Protein AF-A0A931HJB1-F1 (afdb_monomer)

Sequence (154 aa):
MESLAAPINGVAAKLAKLDAVIESREAAPLRKIEKLEKARDQRIQKIRDEFAAKIEAVKAEAEAAGARMTPEEQAQESALLRDYALAIVEFSNSASAAELAPLLGVSTREAKKIIEQAKSDLEASGSGAGTPPSAPSPAPTVPADDRQPVTVAS

pLDDT: mean 83.49, std 19.19, range [36.72, 98.31]

Structure (mmCIF, N/CA/C/O backbone):
data_AF-A0A931HJB1-F1
#
_entry.id   AF-A0A931HJB1-F1
#
loop_
_atom_site.group_PDB
_atom_site.id
_atom_site.type_symbol
_atom_site.label_atom_id
_atom_site.label_alt_id
_atom_site.label_comp_id
_atom_site.label_asym_id
_atom_site.label_entity_id
_atom_site.label_seq_id
_atom_site.pdbx_PDB_ins_code
_atom_site.Cartn_x
_atom_site.Cartn_y
_atom_site.Cartn_z
_atom_site.occupancy
_atom_site.B_iso_or_equiv
_atom_site.auth_seq_id
_atom_site.auth_comp_id
_atom_site.auth_asym_id
_atom_site.auth_atom_id
_atom_site.pdbx_PDB_model_num
ATOM 1 N N . MET A 1 1 ? 45.407 15.381 -65.686 1.00 61.25 1 MET A N 1
ATOM 2 C CA . MET A 1 1 ? 44.994 15.736 -64.309 1.00 61.25 1 MET A CA 1
ATOM 3 C C . MET A 1 1 ? 44.080 14.665 -63.709 1.00 61.25 1 MET A C 1
ATOM 5 O O . MET A 1 1 ? 44.432 14.136 -62.667 1.00 61.25 1 MET A O 1
ATOM 9 N N . GLU A 1 2 ? 42.987 14.259 -64.370 1.00 68.31 2 GLU A N 1
ATOM 10 C CA . GLU A 1 2 ? 42.053 13.233 -63.842 1.00 68.31 2 GLU A CA 1
ATOM 11 C C . GLU A 1 2 ? 42.693 11.864 -63.553 1.00 68.31 2 GLU A C 1
ATOM 13 O O . GLU A 1 2 ? 42.457 11.287 -62.494 1.00 68.31 2 GLU A O 1
ATOM 18 N N . SER A 1 3 ? 43.579 11.375 -64.430 1.00 71.50 3 SER A N 1
ATOM 19 C CA . SER A 1 3 ? 44.292 10.100 -64.220 1.00 71.50 3 SER A CA 1
ATOM 20 C C . SER A 1 3 ? 45.190 10.090 -62.975 1.00 71.50 3 SER A C 1
ATOM 22 O O . SER A 1 3 ? 45.445 9.018 -62.433 1.00 71.50 3 SER A O 1
ATOM 24 N N . LEU A 1 4 ? 45.675 11.253 -62.527 1.00 83.25 4 LEU A N 1
ATOM 25 C CA . LEU A 1 4 ? 46.519 11.367 -61.331 1.00 83.25 4 LEU A CA 1
ATOM 26 C C . LEU A 1 4 ? 45.679 11.484 -60.048 1.00 83.25 4 LEU A C 1
ATOM 28 O O . LEU A 1 4 ? 46.136 11.086 -58.982 1.00 83.25 4 LEU A O 1
ATOM 32 N N . ALA A 1 5 ? 44.445 11.989 -60.146 1.00 86.06 5 ALA A N 1
ATOM 33 C CA . ALA A 1 5 ? 43.538 12.168 -59.011 1.00 86.06 5 ALA A CA 1
ATOM 34 C C . ALA A 1 5 ? 42.693 10.919 -58.694 1.00 86.06 5 ALA A C 1
ATOM 36 O O . ALA A 1 5 ? 42.251 10.746 -57.558 1.00 86.06 5 ALA A O 1
ATOM 37 N N . ALA A 1 6 ? 42.477 10.026 -59.667 1.00 90.50 6 ALA A N 1
ATOM 38 C CA . ALA A 1 6 ? 41.644 8.832 -59.493 1.00 90.50 6 ALA A CA 1
ATOM 39 C C . ALA A 1 6 ? 42.068 7.920 -58.315 1.00 90.50 6 ALA A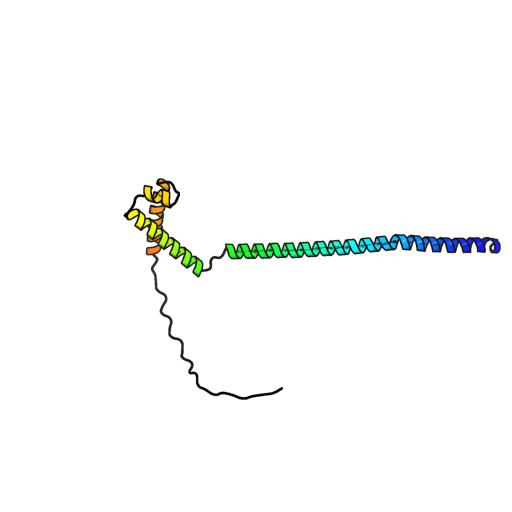 C 1
ATOM 41 O O . ALA A 1 6 ? 41.187 7.503 -57.556 1.00 90.50 6 ALA A O 1
ATOM 42 N N . PRO A 1 7 ? 43.369 7.647 -58.075 1.00 90.06 7 PRO A N 1
ATOM 43 C CA . PRO A 1 7 ? 43.791 6.865 -56.911 1.00 90.06 7 PRO A CA 1
ATOM 44 C C . PRO A 1 7 ? 43.462 7.552 -55.578 1.00 90.06 7 PRO A C 1
ATOM 46 O O . PRO A 1 7 ? 43.020 6.890 -54.640 1.00 90.06 7 PRO A O 1
ATOM 49 N N . ILE A 1 8 ? 43.615 8.879 -55.507 1.00 91.50 8 ILE A N 1
ATOM 50 C CA . ILE A 1 8 ? 43.323 9.681 -54.309 1.00 91.50 8 ILE A CA 1
ATOM 51 C C . ILE A 1 8 ? 41.823 9.641 -54.007 1.00 91.50 8 ILE A C 1
ATOM 53 O O . ILE A 1 8 ? 41.426 9.333 -52.884 1.00 91.50 8 ILE A O 1
ATOM 57 N N . ASN A 1 9 ? 40.985 9.852 -55.024 1.00 92.75 9 ASN A N 1
ATOM 58 C CA . ASN A 1 9 ? 39.530 9.791 -54.884 1.00 92.75 9 ASN A CA 1
ATOM 59 C C . ASN A 1 9 ? 39.052 8.391 -54.468 1.00 92.75 9 ASN A C 1
ATOM 61 O O . ASN A 1 9 ? 38.156 8.258 -53.636 1.00 92.75 9 ASN A O 1
ATOM 65 N N . GLY A 1 10 ? 39.682 7.335 -54.995 1.00 94.38 10 GLY A N 1
ATOM 66 C CA . GLY A 1 10 ? 39.387 5.956 -54.608 1.00 94.38 10 GLY A CA 1
ATOM 67 C C . GLY A 1 10 ? 39.714 5.655 -53.142 1.00 94.38 10 GLY A C 1
ATOM 68 O O . GLY A 1 10 ? 38.965 4.933 -52.483 1.00 94.38 10 GLY A O 1
ATOM 69 N N . VAL A 1 11 ? 40.804 6.215 -52.608 1.00 94.88 11 VAL A N 1
ATOM 70 C CA . VAL A 1 11 ? 41.154 6.095 -51.181 1.00 94.88 11 VAL A CA 1
ATOM 71 C C . VAL A 1 11 ? 40.223 6.945 -50.314 1.00 94.88 11 VAL A C 1
ATOM 73 O O . VAL A 1 11 ? 39.726 6.441 -49.309 1.00 94.88 11 VAL A O 1
ATOM 76 N N . ALA A 1 12 ? 39.907 8.175 -50.725 1.00 94.56 12 ALA A N 1
ATOM 77 C CA . ALA A 1 12 ? 38.970 9.046 -50.014 1.00 94.56 12 ALA A CA 1
ATOM 78 C C . ALA A 1 12 ? 37.578 8.407 -49.873 1.00 94.56 12 ALA A C 1
ATOM 80 O O . ALA A 1 12 ? 36.998 8.414 -48.790 1.00 94.56 12 ALA A O 1
ATOM 81 N N . ALA A 1 13 ? 37.072 7.763 -50.929 1.00 95.19 13 ALA A N 1
ATOM 82 C CA . ALA A 1 13 ? 35.803 7.038 -50.877 1.00 95.19 13 ALA A CA 1
ATOM 83 C C . ALA A 1 13 ? 35.838 5.843 -49.906 1.00 95.19 13 ALA A C 1
ATOM 85 O O . ALA A 1 13 ? 34.848 5.557 -49.231 1.00 95.19 13 ALA A O 1
ATOM 86 N N . LYS A 1 14 ? 36.975 5.137 -49.813 1.00 96.56 14 LYS A N 1
ATOM 87 C CA . LYS A 1 14 ? 37.155 4.038 -48.850 1.00 96.56 14 LYS A CA 1
ATOM 88 C C . LYS A 1 14 ? 37.213 4.549 -47.410 1.00 96.56 14 LYS A C 1
ATOM 90 O O . LYS A 1 14 ? 36.615 3.911 -46.549 1.00 96.56 14 LYS A O 1
ATOM 95 N N . LEU A 1 15 ? 37.880 5.681 -47.169 1.00 95.75 15 LEU A N 1
ATOM 96 C CA . LEU A 1 15 ? 37.918 6.341 -45.860 1.00 95.75 15 LEU A CA 1
ATOM 97 C C . LEU A 1 15 ? 36.519 6.783 -45.425 1.00 95.75 15 LEU A C 1
ATOM 99 O O . LEU A 1 15 ? 36.055 6.334 -44.387 1.00 95.75 15 LEU A O 1
ATOM 103 N N . ALA A 1 16 ? 35.784 7.500 -46.279 1.00 96.62 16 ALA A N 1
ATOM 104 C CA . ALA A 1 16 ? 34.415 7.924 -45.974 1.00 96.62 16 ALA A CA 1
ATOM 105 C C . ALA A 1 16 ? 33.486 6.740 -45.641 1.00 96.62 16 ALA A C 1
ATOM 107 O O . ALA A 1 16 ? 32.621 6.823 -44.771 1.00 96.62 16 ALA A O 1
ATOM 108 N N . LYS A 1 17 ? 33.672 5.599 -46.320 1.00 96.88 17 LYS A N 1
ATOM 109 C CA . LYS A 1 17 ? 32.912 4.378 -46.033 1.00 96.88 17 LYS A CA 1
ATOM 110 C C . LYS A 1 17 ? 33.307 3.747 -44.695 1.00 96.88 17 LYS A C 1
ATOM 112 O O . LYS A 1 17 ? 32.447 3.174 -44.031 1.00 96.88 17 LYS A O 1
ATOM 117 N N . LEU A 1 18 ? 34.582 3.824 -44.315 1.00 96.31 18 LEU A N 1
ATOM 118 C CA . LEU A 1 18 ? 35.065 3.352 -43.019 1.00 96.31 18 LEU A CA 1
ATOM 119 C C . LEU A 1 18 ? 34.518 4.225 -41.885 1.00 96.31 18 LEU A C 1
ATOM 121 O O . LEU A 1 18 ? 33.995 3.676 -40.918 1.00 96.31 18 LEU A O 1
ATOM 125 N N . ASP A 1 19 ? 34.548 5.546 -42.052 1.00 96.19 19 ASP A N 1
ATOM 126 C CA . ASP A 1 19 ? 34.024 6.509 -41.080 1.00 96.19 19 ASP A CA 1
ATOM 127 C C . ASP A 1 19 ? 32.530 6.278 -40.831 1.00 96.19 19 ASP A C 1
ATOM 129 O O . ASP A 1 19 ? 32.109 6.099 -39.691 1.00 96.19 19 ASP A O 1
ATOM 133 N N . ALA A 1 20 ? 31.736 6.110 -41.895 1.00 95.88 20 ALA A N 1
ATOM 134 C CA . ALA A 1 20 ? 30.311 5.795 -41.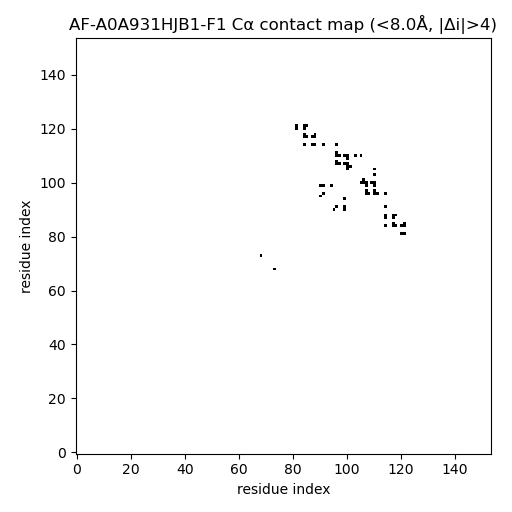770 1.00 95.88 20 ALA A CA 1
ATOM 135 C C . ALA A 1 20 ? 30.043 4.473 -41.018 1.00 95.88 20 ALA A C 1
ATOM 137 O O . ALA A 1 20 ? 29.058 4.343 -40.284 1.00 95.88 20 ALA A O 1
ATOM 138 N N . VAL A 1 21 ? 30.908 3.463 -41.185 1.00 96.75 21 VAL A N 1
ATOM 139 C CA . VAL A 1 21 ? 30.796 2.193 -40.446 1.00 96.75 21 VAL A CA 1
ATOM 140 C C . VAL A 1 21 ? 31.153 2.381 -38.973 1.00 96.75 21 VAL A C 1
ATOM 142 O O . VAL A 1 21 ? 30.491 1.784 -38.122 1.00 96.75 21 VAL A O 1
ATOM 145 N N . ILE A 1 22 ? 32.169 3.188 -38.665 1.00 95.06 22 ILE A N 1
ATOM 146 C CA . ILE A 1 22 ? 32.571 3.505 -37.290 1.00 95.06 22 ILE A CA 1
ATOM 147 C C . ILE A 1 22 ? 31.445 4.269 -36.588 1.00 95.06 22 ILE A C 1
ATOM 149 O O . ILE A 1 22 ? 30.949 3.795 -35.568 1.00 95.06 22 ILE A O 1
ATOM 153 N N . GLU A 1 23 ? 30.935 5.342 -37.192 1.00 94.62 23 GLU A N 1
ATOM 154 C CA . GLU A 1 23 ? 29.806 6.113 -36.658 1.00 94.62 23 GLU A CA 1
ATOM 155 C C . GLU A 1 23 ? 28.571 5.232 -36.426 1.00 94.62 23 GLU A C 1
ATOM 157 O O . GLU A 1 23 ? 27.922 5.288 -35.379 1.00 94.62 23 GLU A O 1
ATOM 162 N N . SER A 1 24 ? 28.251 4.346 -37.376 1.00 92.94 24 SER A N 1
ATOM 163 C CA . SER A 1 24 ? 27.137 3.411 -37.209 1.00 92.94 24 SER A CA 1
ATOM 164 C C . SER A 1 24 ? 27.373 2.417 -36.069 1.00 92.94 24 SER A C 1
ATOM 166 O O . SER A 1 24 ? 26.408 2.030 -35.400 1.00 92.94 24 SER A O 1
ATOM 168 N N . ARG A 1 25 ? 28.613 1.959 -35.862 1.00 94.44 25 ARG A N 1
ATOM 169 C CA . ARG A 1 25 ? 28.970 1.045 -34.767 1.00 94.44 25 ARG A CA 1
ATOM 170 C C . ARG A 1 25 ? 28.901 1.732 -33.412 1.00 94.44 25 ARG A C 1
ATOM 172 O O . ARG A 1 25 ? 28.496 1.082 -32.454 1.00 94.44 25 ARG A O 1
ATOM 179 N N . GLU A 1 26 ? 29.227 3.015 -33.342 1.00 93.94 26 GLU A N 1
ATOM 180 C CA . GLU A 1 26 ? 29.126 3.817 -32.121 1.00 93.94 26 GLU A CA 1
ATOM 181 C C . GLU A 1 26 ? 27.670 4.185 -31.793 1.00 93.94 26 GLU A C 1
ATOM 183 O O . GLU A 1 26 ? 27.243 4.098 -30.642 1.00 93.94 26 GLU A O 1
ATOM 188 N N . ALA A 1 27 ? 26.852 4.503 -32.801 1.00 95.56 27 ALA A N 1
ATOM 189 C CA . ALA A 1 27 ? 25.455 4.893 -32.598 1.00 95.56 27 ALA A CA 1
ATOM 190 C C . ALA A 1 27 ? 24.514 3.715 -32.272 1.00 95.56 27 ALA A C 1
AT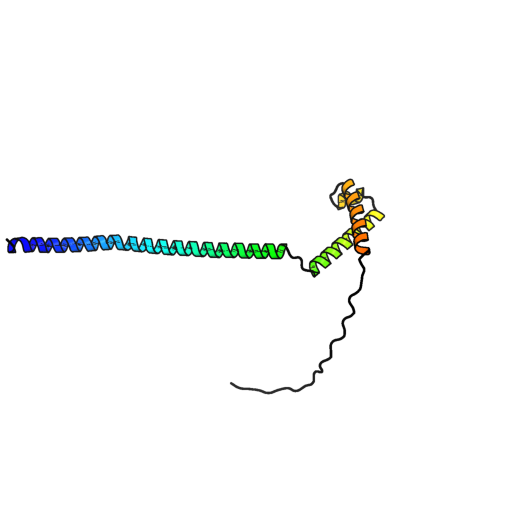OM 192 O O . ALA A 1 27 ? 23.509 3.884 -31.574 1.00 95.56 27 ALA A O 1
ATOM 193 N N . ALA A 1 28 ? 24.794 2.515 -32.788 1.00 95.62 28 ALA A N 1
ATOM 194 C CA . ALA A 1 28 ? 23.961 1.330 -32.571 1.00 95.62 28 ALA A CA 1
ATOM 195 C C . ALA A 1 28 ? 23.754 0.950 -31.085 1.00 95.62 28 ALA A C 1
ATOM 197 O O . ALA A 1 28 ? 22.593 0.759 -30.695 1.00 95.62 28 ALA A O 1
ATOM 198 N N . PRO A 1 29 ? 24.798 0.852 -30.234 1.00 95.69 29 PRO A N 1
ATOM 199 C CA . PRO A 1 29 ? 24.623 0.548 -28.816 1.00 95.69 29 PRO A CA 1
ATOM 200 C C . PRO A 1 29 ? 23.865 1.656 -28.081 1.00 95.69 29 PRO A C 1
ATOM 202 O O . PRO A 1 29 ? 22.986 1.334 -27.286 1.00 95.69 29 PRO A O 1
ATOM 205 N N . LEU A 1 30 ? 24.102 2.933 -28.401 1.00 96.06 30 LEU A N 1
ATOM 206 C CA . LEU A 1 30 ? 23.386 4.058 -27.784 1.00 96.06 30 LEU A CA 1
ATOM 207 C C . LEU A 1 30 ? 21.875 3.976 -28.039 1.00 96.06 30 LEU A C 1
ATOM 209 O O . LEU A 1 30 ? 21.078 4.022 -27.104 1.00 96.06 30 LEU A O 1
ATOM 213 N N . ARG A 1 31 ? 21.466 3.724 -29.289 1.00 95.88 31 ARG A N 1
ATOM 214 C CA . ARG A 1 31 ? 20.047 3.508 -29.632 1.00 95.88 31 ARG A CA 1
ATOM 215 C C . ARG A 1 31 ? 19.460 2.281 -28.937 1.00 95.88 31 ARG A C 1
ATOM 217 O O . ARG A 1 31 ? 18.261 2.237 -28.660 1.00 95.88 31 ARG A O 1
ATOM 224 N N . LYS A 1 32 ? 20.268 1.241 -28.706 1.00 97.06 32 LYS A N 1
ATOM 225 C CA . LYS A 1 32 ? 19.819 0.043 -27.990 1.00 97.06 32 LYS A CA 1
ATOM 226 C C . LYS A 1 32 ? 19.612 0.335 -26.505 1.00 97.06 32 LYS A C 1
ATOM 228 O O . LYS A 1 32 ? 18.594 -0.102 -25.974 1.00 97.06 32 LYS A O 1
ATOM 233 N N . ILE A 1 33 ? 20.526 1.075 -25.880 1.00 97.38 33 ILE A N 1
ATOM 234 C CA . ILE A 1 33 ? 20.415 1.536 -24.492 1.00 97.38 33 ILE A CA 1
ATOM 235 C C . ILE A 1 33 ? 19.142 2.368 -24.332 1.00 97.38 33 ILE A C 1
ATOM 237 O O . ILE A 1 33 ? 18.287 1.994 -23.538 1.00 97.38 33 ILE A O 1
ATOM 241 N N . GLU A 1 34 ? 18.933 3.376 -25.180 1.00 97.31 34 GLU A N 1
ATOM 242 C CA . GLU A 1 34 ? 17.751 4.247 -25.115 1.00 97.31 34 GLU A CA 1
ATOM 243 C C . GLU A 1 34 ? 16.432 3.453 -25.211 1.00 97.31 34 GLU A C 1
ATOM 245 O O . GLU A 1 34 ? 15.471 3.699 -24.479 1.00 97.31 34 GLU A O 1
ATOM 250 N N . LYS A 1 35 ? 16.371 2.444 -26.092 1.00 97.50 35 LYS A N 1
ATOM 251 C CA . LYS A 1 35 ? 15.197 1.560 -26.203 1.00 97.50 35 LYS A CA 1
ATOM 252 C C . LYS A 1 35 ? 14.965 0.738 -24.937 1.00 97.50 35 LYS A C 1
ATOM 254 O O . LYS A 1 35 ? 13.814 0.530 -24.554 1.00 97.50 35 LYS A O 1
ATOM 259 N N . LEU A 1 36 ? 16.032 0.234 -24.320 1.00 98.06 36 LEU A N 1
ATOM 260 C CA . LEU A 1 36 ? 15.939 -0.549 -23.088 1.00 98.06 36 LEU A CA 1
ATOM 261 C C . LEU A 1 36 ? 15.518 0.323 -21.904 1.00 98.06 36 LEU A C 1
ATOM 263 O O . LEU A 1 36 ? 14.686 -0.113 -21.114 1.00 98.06 36 LEU A O 1
ATOM 267 N N . GLU A 1 37 ? 16.026 1.551 -21.818 1.00 98.06 37 GLU A N 1
ATOM 268 C CA . GLU A 1 37 ? 15.632 2.524 -20.797 1.00 98.06 37 GLU A CA 1
ATOM 269 C C . GLU A 1 37 ? 14.154 2.882 -20.917 1.00 98.06 37 GLU A C 1
ATOM 271 O O . GLU A 1 37 ? 13.411 2.706 -19.955 1.00 98.06 37 GLU A O 1
ATOM 276 N N . LYS A 1 38 ? 13.683 3.238 -22.120 1.00 98.06 38 LYS A N 1
ATOM 277 C CA . LYS A 1 38 ? 12.255 3.512 -22.353 1.00 98.06 38 LYS A CA 1
ATOM 278 C C . LYS A 1 38 ? 11.371 2.322 -21.983 1.00 98.06 38 LYS A C 1
ATOM 280 O O . LYS A 1 38 ? 10.350 2.495 -21.324 1.00 98.06 38 LYS A O 1
ATOM 285 N N . ALA A 1 39 ? 11.761 1.107 -22.371 1.00 98.06 39 ALA A N 1
ATOM 286 C CA . ALA A 1 39 ? 10.999 -0.097 -22.045 1.00 98.06 39 ALA A CA 1
ATOM 287 C C . ALA A 1 39 ? 10.984 -0.392 -20.534 1.00 98.06 39 ALA A C 1
ATOM 289 O O . ALA A 1 39 ? 9.956 -0.809 -19.997 1.00 98.06 39 ALA A O 1
ATOM 290 N N . ARG A 1 40 ? 12.109 -0.180 -19.838 1.00 98.12 40 ARG A N 1
ATOM 291 C CA . ARG A 1 40 ? 12.201 -0.295 -18.377 1.00 98.12 40 ARG A CA 1
ATOM 292 C C . ARG A 1 40 ? 11.284 0.721 -17.705 1.00 98.12 40 ARG A C 1
ATOM 294 O O . ARG A 1 40 ? 10.490 0.331 -16.855 1.00 98.12 40 ARG A O 1
ATOM 301 N N . ASP A 1 41 ? 11.364 1.984 -18.100 1.00 98.31 41 ASP A N 1
ATOM 302 C CA . ASP A 1 41 ? 10.625 3.072 -17.459 1.00 98.31 41 ASP A CA 1
ATOM 303 C C . ASP A 1 41 ? 9.115 2.907 -17.665 1.00 98.31 41 ASP A C 1
ATOM 305 O O . ASP A 1 41 ? 8.345 3.044 -16.717 1.00 98.31 41 ASP A O 1
ATOM 309 N N . GLN A 1 42 ? 8.688 2.471 -18.855 1.00 98.12 42 GLN A N 1
ATOM 310 C CA . GLN A 1 42 ? 7.293 2.102 -19.115 1.00 98.12 42 GLN A CA 1
ATOM 311 C C . GLN A 1 42 ? 6.810 0.951 -18.225 1.00 98.12 42 GLN A C 1
ATOM 313 O O . GLN A 1 42 ? 5.693 0.997 -17.712 1.00 98.12 42 GLN A O 1
ATOM 318 N N . ARG A 1 43 ? 7.634 -0.084 -18.012 1.00 98.00 43 ARG A N 1
ATOM 319 C CA . ARG A 1 43 ? 7.281 -1.196 -17.111 1.00 98.00 43 ARG A CA 1
ATOM 320 C C . ARG A 1 43 ? 7.179 -0.737 -15.663 1.00 98.00 43 ARG A C 1
ATOM 322 O O . ARG A 1 43 ? 6.237 -1.127 -14.984 1.00 98.00 43 ARG A O 1
ATOM 329 N N . ILE A 1 44 ? 8.118 0.091 -15.206 1.00 98.00 44 ILE A N 1
ATOM 330 C CA . ILE A 1 44 ? 8.084 0.668 -13.858 1.00 98.00 44 ILE A CA 1
ATOM 331 C C . ILE A 1 44 ? 6.808 1.487 -13.679 1.00 98.00 44 ILE A C 1
ATOM 333 O O . ILE A 1 44 ? 6.129 1.323 -12.668 1.00 98.00 44 ILE A O 1
ATOM 337 N N . GLN A 1 45 ? 6.460 2.324 -14.657 1.00 98.06 45 GLN A N 1
ATOM 338 C CA . GLN A 1 45 ? 5.256 3.140 -14.582 1.00 98.06 45 GLN A CA 1
ATOM 339 C C . GLN A 1 45 ? 3.995 2.278 -14.534 1.00 98.06 45 GLN A C 1
ATOM 341 O O . GLN A 1 45 ? 3.187 2.443 -13.630 1.00 98.06 45 GLN A O 1
ATOM 346 N N . LYS A 1 46 ? 3.885 1.278 -15.415 1.00 98.25 46 LYS A N 1
ATOM 347 C CA . LYS A 1 46 ? 2.753 0.344 -15.412 1.00 98.25 46 LYS A CA 1
ATOM 348 C C . LYS A 1 46 ? 2.589 -0.360 -14.061 1.00 98.25 46 LYS A C 1
ATOM 350 O O . LYS A 1 46 ? 1.483 -0.445 -13.546 1.00 98.25 46 LYS A O 1
ATOM 355 N N . ILE A 1 47 ? 3.690 -0.831 -13.472 1.00 98.00 47 ILE A N 1
ATOM 356 C CA . ILE A 1 47 ? 3.675 -1.466 -12.149 1.00 98.00 47 ILE A CA 1
ATOM 357 C C . ILE A 1 47 ? 3.193 -0.472 -11.086 1.00 98.00 47 ILE A C 1
ATOM 359 O O . ILE A 1 47 ? 2.339 -0.815 -10.273 1.00 98.00 47 ILE A O 1
ATOM 363 N N . ARG A 1 48 ? 3.706 0.764 -11.090 1.00 97.88 48 ARG A N 1
ATOM 364 C CA . ARG A 1 48 ? 3.273 1.806 -10.146 1.00 97.88 48 ARG A CA 1
ATOM 365 C C . ARG A 1 48 ? 1.779 2.083 -10.260 1.00 97.88 48 ARG A C 1
ATOM 367 O O . ARG A 1 48 ? 1.111 2.106 -9.233 1.00 97.88 48 ARG A O 1
ATOM 374 N N . ASP A 1 49 ? 1.271 2.235 -11.477 1.00 98.12 49 ASP A N 1
ATOM 375 C CA . ASP A 1 49 ? -0.142 2.516 -11.728 1.00 98.12 49 ASP A CA 1
ATOM 376 C C . ASP A 1 49 ? -1.031 1.346 -11.271 1.00 98.12 49 ASP A C 1
ATOM 378 O O . ASP A 1 49 ? -2.037 1.556 -10.597 1.00 98.12 49 ASP A O 1
ATOM 382 N N . GLU A 1 50 ? -0.629 0.101 -11.552 1.00 97.94 50 GLU A N 1
ATOM 383 C CA . GLU A 1 50 ? -1.345 -1.098 -11.098 1.00 97.94 50 GLU A CA 1
ATOM 384 C C . GLU A 1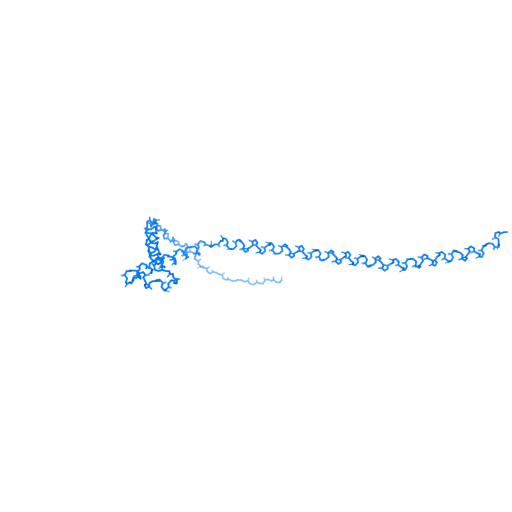 50 ? -1.398 -1.206 -9.569 1.00 97.94 50 GLU A C 1
ATOM 386 O O . GLU A 1 50 ? -2.443 -1.536 -9.006 1.00 97.94 50 GLU A O 1
ATOM 391 N N . PHE A 1 51 ? -0.286 -0.943 -8.879 1.00 97.69 51 PHE A N 1
ATOM 392 C CA . PHE A 1 51 ? -0.261 -0.991 -7.418 1.00 97.69 51 PHE A CA 1
ATOM 393 C C . PHE A 1 51 ? -0.996 0.189 -6.787 1.00 97.69 51 PHE A C 1
ATOM 395 O O . PHE A 1 51 ? -1.697 -0.018 -5.801 1.00 97.69 51 PHE A O 1
ATOM 402 N N . ALA A 1 52 ? -0.912 1.389 -7.363 1.00 98.00 52 ALA A N 1
ATOM 403 C CA . ALA A 1 52 ? -1.708 2.530 -6.922 1.00 98.00 52 ALA A CA 1
ATOM 404 C C . ALA A 1 52 ? -3.210 2.222 -7.029 1.00 98.00 52 ALA A C 1
ATOM 406 O O . ALA A 1 52 ? -3.939 2.396 -6.057 1.00 98.00 52 ALA A O 1
ATOM 407 N N . ALA A 1 53 ? -3.655 1.663 -8.159 1.00 97.56 53 ALA A N 1
ATOM 408 C CA . ALA A 1 53 ? -5.046 1.255 -8.345 1.00 97.56 53 ALA A CA 1
ATOM 409 C C . ALA A 1 53 ? -5.483 0.174 -7.341 1.00 97.56 53 ALA A C 1
ATOM 411 O O . ALA A 1 53 ? -6.569 0.265 -6.775 1.00 97.56 53 ALA A O 1
ATOM 412 N N . LYS A 1 54 ? -4.635 -0.830 -7.074 1.00 97.62 54 LYS A N 1
ATOM 413 C CA . LYS A 1 54 ? -4.921 -1.866 -6.065 1.00 97.62 54 LYS A CA 1
ATOM 414 C C . LYS A 1 54 ? -5.020 -1.293 -4.655 1.00 97.62 54 LYS A C 1
ATOM 416 O O . LYS A 1 54 ? -5.894 -1.704 -3.903 1.00 97.62 54 LYS A O 1
ATOM 421 N N . ILE A 1 55 ? -4.142 -0.358 -4.297 1.00 96.19 55 ILE A N 1
ATOM 422 C CA . ILE A 1 55 ? -4.174 0.303 -2.988 1.00 96.19 55 ILE A CA 1
ATOM 423 C C . ILE A 1 55 ? -5.481 1.077 -2.823 1.00 96.19 55 ILE A C 1
ATOM 425 O O . ILE A 1 55 ? -6.136 0.935 -1.795 1.00 96.19 55 ILE A O 1
ATOM 429 N N . GLU A 1 56 ? -5.884 1.854 -3.827 1.00 96.50 56 GLU A N 1
ATOM 430 C CA . GLU A 1 56 ? -7.144 2.600 -3.770 1.00 96.50 56 GLU A CA 1
ATOM 431 C C . GLU A 1 56 ? -8.365 1.671 -3.722 1.00 96.50 56 GL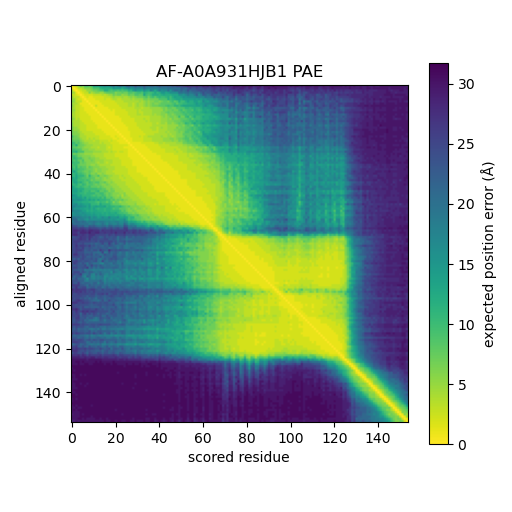U A C 1
ATOM 433 O O . GLU A 1 56 ? -9.286 1.920 -2.950 1.00 96.50 56 GLU A O 1
ATOM 438 N N . ALA A 1 57 ? -8.348 0.552 -4.453 1.00 96.06 57 ALA A N 1
ATOM 439 C CA . ALA A 1 57 ? -9.410 -0.450 -4.369 1.00 96.06 57 ALA A CA 1
ATOM 440 C C . ALA A 1 57 ? -9.531 -1.052 -2.958 1.00 96.06 57 ALA A C 1
ATOM 442 O O . ALA A 1 57 ? -10.630 -1.119 -2.415 1.00 96.06 57 ALA A O 1
ATOM 443 N N . VAL A 1 58 ? -8.406 -1.430 -2.341 1.00 95.56 58 VAL A N 1
ATOM 444 C CA . VAL A 1 58 ? -8.392 -1.985 -0.977 1.00 95.56 58 VAL A CA 1
ATOM 445 C C . VAL A 1 58 ? -8.828 -0.945 0.055 1.00 95.56 58 VAL A C 1
ATOM 447 O O . VAL A 1 58 ? -9.545 -1.285 0.990 1.00 95.56 58 VAL A O 1
ATOM 450 N N . LYS A 1 59 ? -8.442 0.328 -0.102 1.00 93.69 59 LYS A N 1
ATOM 451 C CA . LYS A 1 59 ? -8.931 1.406 0.772 1.00 93.69 59 LYS A CA 1
ATOM 452 C C . LYS A 1 59 ? -10.440 1.579 0.660 1.00 93.69 59 LYS A C 1
ATOM 454 O O . LYS A 1 59 ? -11.108 1.623 1.684 1.00 93.69 59 LYS A O 1
ATOM 459 N N . ALA A 1 60 ? -10.972 1.632 -0.560 1.00 92.88 60 ALA A N 1
ATOM 460 C CA . ALA A 1 60 ? -12.409 1.760 -0.781 1.00 92.88 60 ALA A CA 1
ATOM 461 C C . ALA A 1 60 ? -13.184 0.564 -0.202 1.00 92.88 60 ALA A C 1
ATOM 463 O O . ALA A 1 60 ? -14.244 0.746 0.390 1.00 92.88 60 ALA A O 1
ATOM 464 N N . GLU A 1 61 ? -12.644 -0.651 -0.325 1.00 89.44 61 GLU A N 1
ATOM 465 C CA . GLU A 1 61 ? -13.212 -1.850 0.298 1.00 89.44 61 GLU A CA 1
ATOM 466 C C . GLU A 1 61 ? -13.169 -1.770 1.829 1.00 89.44 61 GLU A C 1
ATOM 468 O O . GLU A 1 61 ? -14.178 -2.030 2.481 1.00 89.44 61 GLU A O 1
ATOM 473 N N . ALA A 1 62 ? -12.041 -1.355 2.409 1.00 87.56 62 ALA A N 1
ATOM 474 C CA . ALA A 1 62 ? -11.891 -1.201 3.853 1.00 87.56 62 ALA A CA 1
ATOM 475 C C . ALA A 1 62 ? -12.820 -0.119 4.426 1.00 87.56 62 ALA A C 1
ATOM 477 O O . ALA A 1 62 ? -13.411 -0.323 5.483 1.00 87.56 62 ALA A O 1
ATOM 478 N N . GLU A 1 63 ? -12.994 1.007 3.730 1.00 85.56 63 GLU A N 1
ATOM 479 C CA . GLU A 1 63 ? -13.961 2.044 4.106 1.00 85.56 63 GLU A CA 1
ATOM 480 C C . GLU A 1 63 ? -15.400 1.536 3.984 1.00 85.56 63 GLU A C 1
ATOM 482 O O . GLU A 1 63 ? -16.211 1.757 4.882 1.00 85.56 63 GLU A O 1
ATOM 487 N N . ALA A 1 64 ? -15.724 0.803 2.915 1.00 81.00 64 ALA A N 1
ATOM 488 C CA . ALA A 1 64 ? -17.049 0.221 2.734 1.00 81.00 64 ALA A CA 1
ATOM 489 C C . ALA A 1 64 ? -17.377 -0.840 3.798 1.00 81.00 64 ALA A C 1
ATOM 491 O O . ALA A 1 64 ? -18.518 -0.897 4.256 1.00 81.00 64 ALA A O 1
ATOM 492 N N . ALA A 1 65 ? -16.392 -1.648 4.199 1.00 78.88 65 ALA A N 1
ATOM 493 C CA . ALA A 1 65 ? -16.524 -2.642 5.259 1.00 78.88 65 ALA A CA 1
ATOM 494 C C . ALA A 1 65 ? -16.599 -1.987 6.647 1.00 78.88 65 ALA A C 1
ATOM 496 O O . ALA A 1 65 ? -17.478 -2.312 7.437 1.00 78.88 65 ALA A O 1
ATOM 497 N N . GLY A 1 66 ? -15.731 -1.011 6.933 1.00 67.50 66 GLY A N 1
ATOM 498 C CA . GLY A 1 66 ? -15.729 -0.282 8.204 1.00 67.50 66 GLY A CA 1
ATOM 499 C C . GLY A 1 66 ? -16.976 0.580 8.421 1.00 67.50 66 GLY A C 1
ATOM 500 O O . GLY A 1 66 ? -17.342 0.850 9.561 1.00 67.50 66 GLY A O 1
ATOM 501 N N . ALA A 1 67 ? -17.653 0.989 7.345 1.00 62.25 67 ALA A N 1
ATOM 502 C CA . ALA A 1 67 ? -18.876 1.785 7.411 1.00 62.25 67 ALA A CA 1
ATOM 503 C C . ALA A 1 67 ? -20.166 0.954 7.530 1.00 62.25 67 ALA A C 1
ATOM 505 O O . ALA A 1 67 ? -21.244 1.540 7.651 1.00 62.25 67 ALA A O 1
ATOM 506 N N . ARG A 1 68 ? -20.107 -0.382 7.439 1.00 68.38 68 ARG A N 1
ATOM 507 C CA . ARG A 1 68 ? -21.311 -1.218 7.339 1.00 68.38 68 ARG A CA 1
ATOM 508 C C . ARG A 1 68 ? -21.257 -2.393 8.305 1.00 68.38 68 ARG A C 1
ATOM 510 O O . ARG A 1 68 ? -20.778 -3.461 7.952 1.00 68.38 68 ARG A O 1
ATOM 517 N N . MET A 1 69 ? -21.846 -2.203 9.483 1.00 76.62 69 MET A N 1
ATOM 518 C CA . MET A 1 69 ? -22.445 -3.327 10.200 1.00 76.62 69 MET A CA 1
ATOM 519 C C . MET A 1 69 ? -23.634 -3.843 9.391 1.00 76.62 69 MET A C 1
ATOM 521 O O . MET A 1 69 ? -24.435 -3.062 8.866 1.00 76.62 69 MET A O 1
ATOM 525 N N . THR A 1 70 ? -23.744 -5.159 9.273 1.00 83.19 70 THR A N 1
ATOM 526 C CA . THR A 1 70 ? -24.962 -5.797 8.770 1.00 83.19 70 THR A CA 1
ATOM 527 C C . THR A 1 70 ? -26.129 -5.537 9.734 1.00 83.19 70 THR A C 1
ATOM 529 O O . THR A 1 70 ? -25.902 -5.288 10.922 1.00 83.19 70 THR A O 1
ATOM 532 N N . PRO A 1 71 ? -27.392 -5.582 9.272 1.00 87.06 71 PRO A N 1
ATOM 533 C CA . PRO A 1 71 ? -28.547 -5.448 10.161 1.00 87.06 71 PRO A CA 1
ATOM 534 C C . PRO A 1 71 ? -28.540 -6.471 11.305 1.00 87.06 71 PRO A C 1
ATOM 536 O O . PRO A 1 71 ? -28.940 -6.146 12.421 1.00 87.06 71 PRO A O 1
ATOM 539 N N . GLU A 1 72 ? -28.059 -7.690 11.046 1.00 89.25 72 GLU A N 1
ATOM 540 C CA . GLU A 1 72 ? -27.897 -8.734 12.056 1.00 89.25 72 GLU A CA 1
ATOM 541 C C . GLU A 1 72 ? -26.840 -8.362 13.104 1.00 89.25 72 GLU A C 1
ATOM 543 O O . GLU A 1 72 ? -27.108 -8.473 14.300 1.00 89.25 72 GLU A O 1
ATOM 548 N N . GLU A 1 73 ? -25.670 -7.870 12.685 1.00 90.06 73 GLU A N 1
ATOM 549 C CA . GLU A 1 73 ? -24.621 -7.394 13.601 1.00 90.06 73 GLU A CA 1
ATOM 550 C C . GLU A 1 73 ? -25.091 -6.190 14.418 1.00 90.06 73 GLU A C 1
ATOM 552 O O . GLU A 1 73 ? -24.859 -6.139 15.623 1.00 90.06 73 GLU A O 1
ATOM 557 N N . GLN A 1 74 ? -25.816 -5.258 13.796 1.00 89.25 74 GLN A N 1
ATOM 558 C CA . GLN A 1 74 ? -26.382 -4.104 14.487 1.00 89.25 74 GLN A CA 1
ATOM 559 C C . GLN A 1 74 ? -27.441 -4.522 15.519 1.00 89.25 74 GLN A C 1
ATOM 561 O O . GLN A 1 74 ? -27.500 -3.969 16.621 1.00 89.25 74 GLN A O 1
ATOM 566 N N . ALA A 1 75 ? -28.274 -5.515 15.195 1.00 89.75 75 ALA A N 1
ATOM 567 C CA . ALA A 1 75 ? -29.244 -6.075 16.132 1.00 89.75 75 ALA A CA 1
ATOM 568 C C . ALA A 1 75 ? -28.553 -6.811 17.290 1.00 89.75 75 ALA A C 1
ATOM 570 O O . ALA A 1 75 ? -28.963 -6.658 18.442 1.00 89.75 75 ALA A O 1
ATOM 571 N N . GLN A 1 76 ? -27.491 -7.568 17.002 1.00 93.50 76 GLN A N 1
ATOM 572 C CA . GLN A 1 76 ? -26.696 -8.261 18.013 1.00 93.50 76 GLN A CA 1
ATOM 573 C C . GLN A 1 76 ? -25.967 -7.277 18.935 1.00 93.50 76 GLN A C 1
ATOM 575 O O . GLN A 1 76 ? -25.996 -7.455 20.151 1.00 93.50 76 GLN A O 1
ATOM 580 N N . GLU A 1 77 ? -25.358 -6.225 18.388 1.00 91.69 77 GLU A N 1
ATOM 581 C CA . GLU A 1 77 ? -24.737 -5.155 19.173 1.00 91.69 77 GLU A CA 1
ATOM 582 C C . GLU A 1 77 ? -25.777 -4.472 20.064 1.00 91.69 77 GLU A C 1
ATOM 584 O O . GLU A 1 77 ? -25.571 -4.336 21.267 1.00 91.69 77 GLU A O 1
ATOM 589 N N . SER A 1 78 ? -26.937 -4.118 19.506 1.00 90.94 78 SER A N 1
ATOM 590 C CA . SER A 1 78 ? -28.027 -3.496 20.266 1.00 90.94 78 SER A CA 1
ATOM 591 C C . SER A 1 78 ? -28.536 -4.394 21.399 1.00 90.94 78 SER A C 1
ATOM 593 O O . SER A 1 78 ? -28.856 -3.903 22.482 1.00 90.94 78 SER A O 1
ATOM 595 N N . ALA A 1 79 ? -28.613 -5.710 21.171 1.00 94.19 79 ALA A N 1
ATOM 596 C CA . ALA A 1 79 ? -28.966 -6.679 22.204 1.00 94.19 79 ALA A CA 1
ATOM 597 C C . ALA A 1 79 ? -27.893 -6.747 23.299 1.00 94.19 79 ALA A C 1
ATOM 599 O O . ALA A 1 79 ? -28.222 -6.648 24.478 1.00 94.19 79 ALA A O 1
ATOM 600 N N . LEU A 1 80 ? -26.614 -6.813 22.920 1.00 95.25 80 LEU A N 1
ATOM 601 C CA . LEU A 1 80 ? -25.504 -6.865 23.869 1.00 95.25 80 LEU A CA 1
ATOM 602 C C . LEU A 1 80 ? -25.398 -5.585 24.711 1.00 95.25 80 LEU A C 1
ATOM 604 O O . LEU A 1 80 ? -25.159 -5.656 25.914 1.00 95.25 80 LEU A O 1
ATOM 608 N N . LEU A 1 81 ? -25.616 -4.415 24.105 1.00 93.44 81 LEU A N 1
ATOM 609 C CA . LEU A 1 81 ? -25.660 -3.135 24.815 1.00 93.44 81 LEU A CA 1
ATOM 610 C C . LEU A 1 81 ? -26.815 -3.088 25.819 1.00 93.44 81 LEU A C 1
ATOM 612 O O . LEU A 1 81 ? -26.644 -2.588 26.931 1.00 93.44 81 LEU A O 1
ATOM 616 N N . ARG A 1 82 ? -27.975 -3.650 25.460 1.00 94.31 82 ARG A N 1
ATOM 617 C CA . ARG A 1 82 ? -29.112 -3.777 26.376 1.00 94.31 82 ARG A CA 1
ATOM 618 C C . ARG A 1 82 ? -28.793 -4.707 27.545 1.00 94.31 82 ARG A C 1
ATOM 620 O O . ARG A 1 82 ? -29.051 -4.334 28.686 1.00 94.31 82 ARG A O 1
ATOM 627 N N . ASP A 1 83 ? -28.208 -5.871 27.280 1.00 95.31 83 ASP A N 1
ATOM 628 C CA . ASP A 1 83 ? -27.813 -6.826 28.322 1.00 95.31 83 ASP A CA 1
ATOM 629 C C . ASP A 1 83 ? -26.766 -6.220 29.265 1.00 95.31 83 ASP A C 1
ATOM 631 O O . ASP A 1 83 ? -26.840 -6.374 30.484 1.00 95.31 83 ASP A O 1
ATOM 635 N N . TYR A 1 84 ? -25.825 -5.452 28.717 1.00 94.81 84 TYR A N 1
ATOM 636 C CA . TYR A 1 84 ? -24.831 -4.730 29.501 1.00 94.81 84 TYR A CA 1
ATOM 637 C C . TYR A 1 84 ? -25.458 -3.639 30.381 1.00 94.81 84 TYR A C 1
ATOM 639 O O . TYR A 1 84 ? -25.128 -3.532 31.565 1.00 94.81 84 TYR A O 1
ATOM 647 N N . ALA A 1 85 ? -26.408 -2.866 29.847 1.00 94.12 85 ALA A N 1
ATOM 648 C CA . ALA A 1 85 ? -27.156 -1.885 30.627 1.00 94.12 85 ALA A CA 1
ATOM 649 C C . ALA A 1 85 ? -27.964 -2.552 31.756 1.00 94.12 85 ALA A C 1
ATOM 651 O O . ALA A 1 85 ? -27.954 -2.056 32.885 1.00 94.12 85 ALA A O 1
ATOM 652 N N . LEU A 1 86 ? -28.597 -3.704 31.493 1.00 94.94 86 LEU A N 1
ATOM 653 C CA . LEU A 1 86 ? -29.279 -4.503 32.519 1.00 94.94 86 LEU A CA 1
ATOM 654 C C . LEU A 1 86 ? -28.314 -4.931 33.625 1.00 94.94 86 LEU A C 1
ATOM 656 O O . LEU A 1 86 ? -28.606 -4.705 34.798 1.00 94.94 86 LEU A O 1
ATOM 660 N N . ALA A 1 87 ? -27.148 -5.469 33.262 1.00 95.31 87 ALA A N 1
ATOM 661 C CA . ALA A 1 87 ? -26.135 -5.896 34.223 1.00 95.31 87 ALA A CA 1
ATOM 662 C C . ALA A 1 87 ? -25.630 -4.734 35.097 1.00 95.31 87 ALA A C 1
ATOM 664 O O . ALA A 1 87 ? -25.470 -4.895 36.306 1.00 95.31 87 ALA A O 1
ATOM 665 N N . ILE A 1 88 ? -25.429 -3.541 34.521 1.00 93.88 88 ILE A N 1
ATOM 666 C CA . ILE A 1 88 ? -25.053 -2.337 35.281 1.00 93.88 88 ILE A CA 1
ATOM 667 C C . ILE A 1 88 ? -26.149 -1.951 36.278 1.00 93.88 88 ILE A C 1
ATOM 669 O O . ILE A 1 88 ? -25.848 -1.625 37.429 1.00 93.88 88 ILE A O 1
ATOM 673 N N . VAL A 1 89 ? -27.415 -1.969 35.856 1.00 92.94 89 VAL A N 1
ATOM 674 C CA . VAL A 1 89 ? -28.537 -1.612 36.733 1.00 92.94 89 VAL A CA 1
ATOM 675 C C . VAL A 1 89 ? -28.702 -2.637 37.849 1.00 92.94 89 VAL A C 1
ATOM 677 O O . VAL A 1 89 ? -28.824 -2.242 39.009 1.00 92.94 89 VAL A O 1
ATOM 680 N N . GLU A 1 90 ? -28.641 -3.928 37.534 1.00 94.25 90 GLU A N 1
ATOM 681 C CA . GLU A 1 90 ? -28.706 -5.012 38.515 1.00 94.25 90 GLU A CA 1
ATOM 682 C C . GLU A 1 90 ? -27.559 -4.924 39.529 1.00 94.25 90 GLU A C 1
ATOM 684 O O . GLU A 1 90 ? -27.798 -4.968 40.740 1.00 94.25 90 GLU A O 1
ATOM 689 N N . PHE A 1 91 ? -26.332 -4.685 39.053 1.00 93.81 91 PHE A N 1
ATOM 690 C CA . PHE A 1 91 ? -25.187 -4.425 39.920 1.00 93.81 91 PHE A CA 1
ATOM 691 C C . PHE A 1 91 ? -25.446 -3.216 40.820 1.00 93.81 91 PHE A C 1
ATOM 693 O O . PHE A 1 91 ? -25.244 -3.302 42.025 1.00 93.81 91 PHE A O 1
ATOM 700 N N . SER A 1 92 ? -25.966 -2.110 40.275 1.00 91.50 92 SER A N 1
ATOM 701 C CA . SER A 1 92 ? -26.262 -0.899 41.055 1.00 91.50 92 SER A CA 1
ATOM 702 C C . SER A 1 92 ? -27.362 -1.076 42.110 1.00 91.50 92 SER A C 1
ATOM 704 O O . SER A 1 92 ? -27.445 -0.283 43.047 1.00 91.50 92 SER A O 1
ATOM 706 N N . ASN A 1 93 ? -28.210 -2.100 41.968 1.00 91.06 93 ASN A N 1
ATOM 707 C CA . ASN A 1 93 ? -29.229 -2.441 42.960 1.00 91.06 93 ASN A CA 1
ATOM 708 C C . ASN A 1 93 ? -28.642 -3.234 44.137 1.00 91.06 93 ASN A C 1
ATOM 710 O O . ASN A 1 93 ? -29.206 -3.209 45.229 1.00 91.06 93 ASN A O 1
ATOM 714 N N . SER A 1 94 ? -27.522 -3.928 43.915 1.00 89.69 94 SER A N 1
ATOM 715 C CA . SER A 1 94 ? -26.872 -4.799 44.903 1.00 89.69 94 SER A CA 1
ATOM 716 C C . SER A 1 94 ? -25.574 -4.212 45.473 1.00 89.69 94 SER A C 1
ATOM 718 O O . SER A 1 94 ? -25.137 -4.621 46.545 1.00 89.69 94 SER A O 1
ATOM 720 N N . ALA A 1 95 ? -24.964 -3.254 44.776 1.00 91.12 95 ALA A N 1
ATOM 721 C CA . ALA A 1 95 ? -23.677 -2.653 45.094 1.00 91.12 95 ALA A CA 1
ATOM 722 C C . ALA A 1 95 ? -23.648 -1.162 44.724 1.00 91.12 95 ALA A C 1
ATOM 724 O O . ALA A 1 95 ? -24.455 -0.647 43.949 1.00 91.12 95 ALA A O 1
ATOM 725 N N . SER A 1 96 ? -22.696 -0.437 45.301 1.00 90.81 96 SER A N 1
ATOM 726 C CA . SER A 1 96 ? -22.569 1.008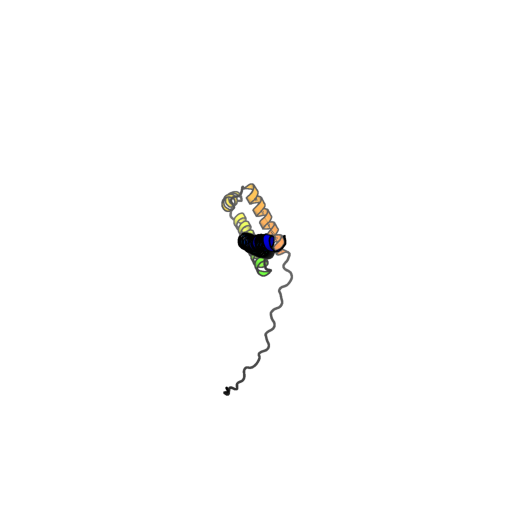 45.136 1.00 90.81 96 SER A CA 1
ATOM 727 C C . SER A 1 96 ? -21.795 1.396 43.870 1.00 90.81 96 SER A C 1
ATOM 729 O O . SER A 1 96 ? -20.944 0.668 43.361 1.00 90.81 96 SER A O 1
ATOM 731 N N . ALA A 1 97 ? -21.992 2.634 43.405 1.00 90.00 97 ALA A N 1
ATOM 732 C CA . ALA A 1 97 ? -21.199 3.196 42.307 1.00 90.00 97 ALA A CA 1
ATOM 733 C C . ALA A 1 97 ? -19.682 3.255 42.606 1.00 90.00 97 ALA A C 1
ATOM 735 O O . ALA A 1 97 ? -18.875 3.362 41.684 1.00 90.00 97 ALA A O 1
ATOM 736 N N . ALA A 1 98 ? -19.282 3.210 43.883 1.00 90.88 98 ALA A N 1
ATOM 737 C CA . ALA A 1 98 ? -17.875 3.151 44.277 1.00 90.88 98 ALA A CA 1
ATOM 738 C C . ALA A 1 98 ? -17.257 1.768 44.019 1.00 90.88 98 ALA A C 1
ATOM 740 O O . ALA A 1 98 ? -16.064 1.691 43.749 1.00 90.88 98 ALA A O 1
ATOM 741 N N . GLU A 1 99 ? -18.066 0.708 44.043 1.00 91.62 99 GLU A N 1
ATOM 742 C CA . GLU A 1 99 ? -17.654 -0.667 43.733 1.00 91.62 99 GLU A CA 1
ATOM 743 C C . GLU A 1 99 ? -17.732 -0.959 42.230 1.00 91.62 99 GLU A C 1
ATOM 745 O O . GLU A 1 99 ? -16.936 -1.738 41.712 1.00 91.62 99 GLU A O 1
ATOM 750 N N . LEU A 1 100 ? -18.627 -0.274 41.509 1.00 92.19 100 LEU A N 1
ATOM 751 C CA . LEU A 1 100 ? -18.696 -0.348 40.046 1.00 92.19 100 LEU A CA 1
ATOM 752 C C . LEU A 1 100 ? -17.499 0.345 39.372 1.00 92.19 100 LEU A C 1
ATOM 754 O O . LEU A 1 100 ? -17.008 -0.110 38.343 1.00 92.19 100 LEU A O 1
ATOM 758 N N . ALA A 1 101 ? -17.014 1.448 39.947 1.00 93.25 101 ALA A N 1
ATOM 759 C CA . ALA A 1 101 ? -15.943 2.263 39.372 1.00 93.25 101 ALA A CA 1
ATOM 760 C C . ALA A 1 101 ? -14.651 1.473 39.041 1.00 93.25 101 ALA A C 1
ATOM 762 O O . ALA A 1 101 ? -14.200 1.555 37.898 1.00 93.25 101 ALA A O 1
ATOM 763 N N . PRO A 1 102 ? -14.087 0.655 39.954 1.00 93.81 102 PRO A N 1
ATOM 764 C CA . PRO A 1 102 ? -12.933 -0.194 39.653 1.00 93.81 102 PRO A CA 1
ATOM 765 C C . PRO A 1 102 ? -13.191 -1.246 38.568 1.00 93.81 102 PRO A C 1
ATOM 767 O O . PRO A 1 102 ? -12.285 -1.529 37.791 1.00 93.81 102 PRO A O 1
ATOM 770 N N . LEU A 1 103 ? -14.406 -1.808 38.493 1.00 92.88 103 LEU A N 1
ATOM 771 C CA . LEU A 1 103 ? -14.768 -2.824 37.493 1.00 92.88 103 LEU A CA 1
ATOM 772 C C . LEU A 1 103 ? -14.799 -2.248 36.076 1.00 92.88 103 LEU A C 1
ATOM 774 O O . LEU A 1 103 ? -14.430 -2.924 35.121 1.00 92.88 103 LEU A O 1
ATOM 778 N N . LEU A 1 104 ? -15.216 -0.989 35.958 1.00 91.50 104 LEU A N 1
ATOM 779 C CA . LEU A 1 104 ? -15.283 -0.267 34.690 1.00 91.50 104 LEU A CA 1
ATOM 780 C C . LEU A 1 104 ? -14.005 0.532 34.383 1.00 91.50 104 LEU A C 1
ATOM 782 O O . LEU A 1 104 ? -13.887 1.096 33.300 1.00 91.50 104 LEU A O 1
ATOM 786 N N . GLY A 1 105 ? -13.059 0.609 35.326 1.00 94.44 105 GLY A N 1
ATOM 787 C CA . GLY A 1 105 ? -11.844 1.418 35.191 1.00 94.44 105 GLY A CA 1
ATOM 788 C C . GLY A 1 105 ? -12.103 2.930 35.150 1.00 94.44 105 GLY A C 1
ATOM 789 O O . GLY A 1 105 ? -11.308 3.671 34.578 1.00 94.44 105 GLY A O 1
ATOM 790 N N . VAL A 1 106 ? -13.209 3.394 35.737 1.00 95.19 106 VAL A N 1
ATOM 791 C CA . VAL A 1 106 ? -13.653 4.801 35.712 1.00 95.19 106 VAL A CA 1
ATOM 792 C C . VAL A 1 106 ? -13.701 5.399 37.116 1.00 95.19 106 VAL A C 1
ATOM 794 O O . VAL A 1 106 ? -13.629 4.695 38.122 1.00 95.19 106 VAL A O 1
ATOM 797 N N . SER A 1 107 ? -13.862 6.719 37.219 1.00 95.31 107 SER A N 1
ATOM 798 C CA . SER A 1 107 ? -14.088 7.368 38.513 1.00 95.31 107 SER A CA 1
ATOM 799 C C . SER A 1 107 ? -15.484 7.060 39.072 1.00 95.31 107 SER A C 1
ATOM 801 O O . SER A 1 107 ? -16.444 6.839 38.336 1.00 95.31 107 SER A O 1
ATOM 803 N N . THR A 1 108 ? -15.666 7.152 40.394 1.00 94.06 108 THR A N 1
ATOM 804 C CA . THR A 1 108 ? -16.989 6.983 41.030 1.00 94.06 108 THR A CA 1
ATOM 805 C C . THR A 1 108 ? -18.042 7.956 40.491 1.00 94.06 108 THR A C 1
ATOM 807 O O . THR A 1 108 ? -19.228 7.633 40.448 1.00 94.06 108 THR A O 1
ATOM 810 N N . ARG A 1 109 ? -17.636 9.162 40.067 1.00 94.56 109 ARG A N 1
ATOM 811 C CA . ARG A 1 109 ? -18.552 10.141 39.466 1.00 94.56 109 ARG A CA 1
ATOM 812 C C . ARG A 1 109 ? -19.014 9.697 38.079 1.00 94.56 109 ARG A C 1
ATOM 814 O O . ARG A 1 109 ? -20.178 9.894 37.748 1.00 94.56 109 ARG A O 1
ATOM 821 N N . GLU A 1 110 ? -18.124 9.116 37.286 1.00 93.69 110 GLU A N 1
ATOM 822 C CA . GLU A 1 110 ? -18.454 8.561 35.971 1.00 93.69 110 GLU A CA 1
ATOM 823 C C . GLU A 1 110 ? -19.296 7.297 36.101 1.00 93.69 110 GLU A C 1
ATOM 825 O O . GLU A 1 110 ? -20.300 7.186 35.410 1.00 93.69 110 GLU A O 1
ATOM 830 N N . ALA A 1 111 ? -18.991 6.417 37.057 1.00 94.31 111 ALA A N 1
ATOM 831 C CA . ALA A 1 111 ? -19.811 5.240 37.340 1.00 94.31 111 ALA A CA 1
ATOM 832 C C . ALA A 1 111 ? -21.267 5.612 37.673 1.00 94.31 111 ALA A C 1
ATOM 834 O O . ALA A 1 111 ? -22.191 4.978 37.176 1.00 94.31 111 ALA A O 1
ATOM 835 N N . LYS A 1 112 ? -21.496 6.687 38.447 1.00 94.19 112 LYS A N 1
ATOM 836 C CA . LYS A 1 112 ? -22.856 7.202 38.703 1.00 94.19 112 LYS A CA 1
ATOM 837 C C . LYS A 1 112 ? -23.569 7.623 37.418 1.00 94.19 112 LYS A C 1
ATOM 839 O O . LYS A 1 112 ? -24.718 7.246 37.219 1.00 94.19 112 LYS A O 1
ATOM 844 N N . LYS A 1 113 ? -22.877 8.354 36.539 1.00 95.69 113 LYS A N 1
ATOM 845 C CA . LYS A 1 113 ? -23.429 8.759 35.238 1.00 95.69 113 LYS A CA 1
ATOM 846 C C . LYS A 1 113 ? -23.731 7.557 34.346 1.00 95.69 113 LYS A C 1
ATOM 848 O O . LYS A 1 113 ? -24.755 7.548 33.682 1.00 95.69 113 LYS A O 1
ATOM 853 N N . ILE A 1 114 ? -22.864 6.546 34.343 1.00 94.31 114 ILE A N 1
ATOM 854 C CA . ILE A 1 114 ? -23.056 5.312 33.570 1.00 94.31 114 ILE A CA 1
ATOM 855 C C . ILE A 1 114 ? -24.289 4.548 34.071 1.00 94.31 114 ILE A C 1
ATOM 857 O O . ILE A 1 114 ? -25.064 4.066 33.256 1.00 94.31 114 ILE A O 1
ATOM 861 N N . ILE A 1 115 ? -24.520 4.489 35.387 1.00 93.50 115 ILE A N 1
ATOM 862 C CA . ILE A 1 115 ? -25.738 3.887 35.958 1.00 93.50 115 ILE A CA 1
ATOM 863 C C . ILE A 1 115 ? -26.991 4.663 35.527 1.00 93.50 115 ILE A C 1
ATOM 865 O O . ILE A 1 115 ? -27.990 4.052 35.156 1.00 93.50 115 ILE A O 1
ATOM 869 N N . GLU A 1 116 ? -26.961 5.997 35.580 1.00 95.12 116 GLU A N 1
ATOM 870 C CA . GLU A 1 116 ? -28.080 6.839 35.127 1.00 95.12 116 GLU A CA 1
ATOM 871 C C . GLU A 1 116 ? -28.358 6.651 33.629 1.00 95.12 116 GLU A C 1
ATOM 873 O O . GLU A 1 116 ? -29.510 6.468 33.237 1.00 95.12 116 GLU A O 1
ATOM 878 N N . GLN A 1 117 ? -27.305 6.614 32.810 1.00 94.00 117 GLN A N 1
ATOM 879 C CA . GLN A 1 117 ? -27.410 6.376 31.373 1.00 94.00 117 GLN A CA 1
ATOM 880 C C . GLN A 1 117 ? -27.984 4.987 31.074 1.00 94.00 117 GLN A C 1
ATOM 882 O O . GLN A 1 117 ? -28.939 4.880 30.315 1.00 94.00 117 GLN A O 1
ATOM 887 N N . ALA A 1 118 ? -27.481 3.940 31.735 1.00 93.38 118 ALA A N 1
ATOM 888 C CA . ALA A 1 118 ? -27.978 2.576 31.572 1.00 93.38 118 ALA A CA 1
ATOM 889 C C . ALA A 1 118 ? -29.474 2.461 31.909 1.00 93.38 118 ALA A C 1
ATOM 891 O O . ALA A 1 118 ? -30.215 1.787 31.199 1.00 93.38 118 ALA A O 1
ATOM 892 N N . LYS A 1 119 ? -29.952 3.157 32.952 1.00 93.44 119 LYS A N 1
ATOM 893 C CA . LYS A 1 119 ? -31.391 3.220 33.267 1.00 93.44 119 LYS A CA 1
ATOM 894 C C . LYS A 1 119 ? -32.180 3.898 32.145 1.00 93.44 119 LYS A C 1
ATOM 896 O O . LYS A 1 119 ? -33.180 3.347 31.693 1.00 93.44 119 LYS A O 1
ATOM 901 N N . SER A 1 120 ? -31.697 5.040 31.657 1.00 93.69 120 SER A N 1
ATOM 902 C CA . SER A 1 120 ? -32.326 5.776 30.554 1.00 93.69 120 SER A CA 1
ATOM 903 C C . SER A 1 120 ? -32.388 4.958 29.255 1.00 93.69 120 SER A C 1
ATOM 905 O O . SER A 1 120 ? -33.408 4.970 28.568 1.00 93.69 120 SER A O 1
ATOM 907 N N . ASP A 1 121 ? -31.329 4.220 28.916 1.00 90.50 121 ASP A N 1
ATOM 908 C CA . ASP A 1 121 ? -31.249 3.414 27.688 1.00 90.50 121 ASP A CA 1
ATOM 909 C C . ASP A 1 121 ? -32.219 2.219 27.713 1.00 90.50 121 ASP A C 1
ATOM 911 O O . ASP A 1 121 ? -32.803 1.843 26.687 1.00 90.50 121 ASP A O 1
ATOM 915 N N . LEU A 1 122 ? -32.445 1.644 28.899 1.00 90.56 122 LEU A N 1
ATOM 916 C CA . LEU A 1 122 ? -33.434 0.587 29.112 1.00 90.56 122 LEU A CA 1
ATOM 917 C C . LEU A 1 122 ? -34.871 1.112 29.025 1.00 90.56 122 LEU A C 1
ATOM 919 O O . LEU A 1 122 ? -35.718 0.458 28.415 1.00 90.56 122 LEU A O 1
ATOM 923 N N . GLU A 1 123 ? -35.148 2.299 29.568 1.00 90.88 123 GLU A N 1
ATOM 924 C CA . GLU A 1 123 ? -36.465 2.944 29.468 1.00 90.88 123 GLU A CA 1
ATOM 925 C C . GLU A 1 123 ? -36.808 3.334 28.021 1.00 90.88 123 GLU A C 1
ATOM 927 O O . GLU A 1 123 ? -37.920 3.075 27.542 1.00 90.88 123 GLU A O 1
ATOM 932 N N . ALA A 1 124 ? -35.831 3.882 27.291 1.00 84.62 124 ALA A N 1
ATOM 933 C CA . ALA A 1 124 ? -35.965 4.201 25.872 1.00 84.62 124 ALA A CA 1
ATOM 934 C C . ALA A 1 124 ? -36.197 2.941 25.019 1.00 84.62 124 ALA A C 1
ATOM 936 O O . ALA A 1 124 ? -37.003 2.952 24.089 1.00 84.62 124 ALA A O 1
ATOM 937 N N . SER A 1 125 ? -35.547 1.829 25.374 1.00 72.88 125 SER A N 1
ATOM 938 C CA . SER A 1 125 ? -35.734 0.529 24.720 1.00 72.88 125 SER A CA 1
ATOM 939 C C . SER A 1 125 ? -37.081 -0.135 25.029 1.00 72.88 125 SER A C 1
ATOM 941 O O . SER A 1 125 ? -37.631 -0.824 24.171 1.00 72.88 125 SER A O 1
ATOM 943 N N . GLY A 1 126 ? -37.617 0.043 26.241 1.00 60.62 126 GLY A N 1
ATOM 944 C CA . GLY A 1 126 ? -38.880 -0.562 26.682 1.00 60.62 126 GLY A CA 1
ATOM 945 C C . GLY A 1 126 ? -40.132 0.083 26.078 1.00 60.62 126 GLY A C 1
ATOM 946 O O . GLY A 1 126 ? -41.177 -0.559 25.993 1.00 60.62 126 GLY A O 1
ATOM 947 N N . SER A 1 127 ? -40.024 1.322 25.593 1.00 50.00 127 SER A N 1
ATOM 948 C CA . SER A 1 127 ? -41.149 2.077 25.016 1.00 50.00 127 SER A CA 1
ATOM 949 C C . SER A 1 127 ? -41.378 1.821 23.514 1.00 50.00 127 SER A C 1
ATOM 951 O O . SER A 1 127 ? -42.260 2.431 22.915 1.00 50.00 127 SER A O 1
ATOM 953 N N . GLY A 1 128 ? -40.609 0.911 22.899 1.00 44.94 128 GLY A N 1
ATOM 954 C CA . GLY A 1 128 ? -40.659 0.585 21.465 1.00 44.94 128 GLY A CA 1
ATOM 955 C C . GLY A 1 128 ? -41.189 -0.811 21.111 1.00 44.94 128 GLY A C 1
ATOM 956 O O . GLY A 1 128 ? -41.004 -1.252 19.979 1.00 44.94 128 GLY A O 1
ATOM 957 N N . ALA A 1 129 ? -41.828 -1.537 22.037 1.00 44.31 129 ALA A N 1
ATOM 958 C CA . ALA A 1 129 ? -42.394 -2.865 21.770 1.00 44.31 129 ALA A CA 1
ATOM 959 C C . ALA A 1 129 ? -43.716 -2.779 20.973 1.00 44.31 129 ALA A C 1
ATOM 961 O O . ALA A 1 129 ? -44.805 -3.000 21.499 1.00 44.31 129 ALA A O 1
ATOM 962 N N . GLY A 1 130 ? -43.613 -2.437 19.688 1.00 41.56 130 GLY A N 1
ATOM 963 C CA . GLY A 1 130 ? -44.709 -2.440 18.724 1.00 41.56 130 GLY A CA 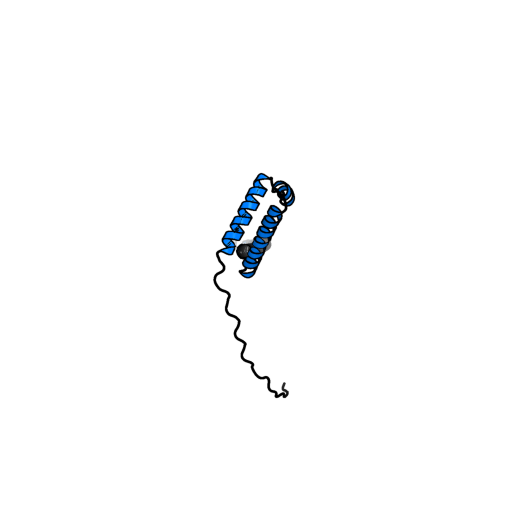1
ATOM 964 C C . GLY A 1 130 ? -44.531 -3.532 17.670 1.00 41.56 130 GLY A C 1
ATOM 965 O O . GLY A 1 130 ? -43.797 -3.344 16.709 1.00 41.56 130 GLY A O 1
ATOM 966 N N . THR A 1 131 ? -45.287 -4.619 17.852 1.00 36.72 131 THR A N 1
ATOM 967 C CA . THR A 1 131 ? -45.662 -5.652 16.865 1.00 36.72 131 THR A CA 1
ATOM 968 C C . THR A 1 131 ? -44.659 -6.802 16.617 1.00 36.72 131 THR A C 1
ATOM 970 O O . THR A 1 131 ? -43.591 -6.589 16.050 1.00 36.72 131 THR A O 1
ATOM 973 N N . PRO A 1 132 ? -45.010 -8.061 16.963 1.00 44.94 132 PRO A N 1
ATOM 974 C CA . PRO A 1 132 ? -44.248 -9.230 16.528 1.00 44.94 132 PRO A CA 1
ATOM 975 C C . PRO A 1 132 ? -44.450 -9.474 15.018 1.00 44.94 132 PRO A C 1
ATOM 977 O O . PRO A 1 132 ? -45.567 -9.291 14.522 1.00 44.94 132 PRO A O 1
ATOM 980 N N . PRO A 1 133 ? -43.429 -9.927 14.266 1.00 41.84 133 PRO A N 1
ATOM 981 C CA . PRO A 1 133 ? -43.648 -10.425 12.916 1.00 41.84 133 PRO A CA 1
ATOM 982 C C . PRO A 1 133 ? -44.536 -11.677 12.977 1.00 41.84 133 PRO A C 1
ATOM 984 O O . PRO A 1 133 ? -44.312 -12.587 13.776 1.00 41.84 133 PRO A O 1
ATOM 987 N N . SER A 1 134 ? -45.575 -11.689 12.139 1.00 43.25 134 SER A N 1
ATOM 988 C CA . SER A 1 134 ? -46.459 -12.839 11.940 1.00 43.25 134 SER A CA 1
ATOM 989 C C . SER A 1 134 ? -45.657 -14.105 11.641 1.00 43.25 134 SER A C 1
ATOM 991 O O . SER A 1 134 ? -44.681 -14.075 10.893 1.00 43.25 134 SER A O 1
ATOM 993 N N . ALA A 1 135 ? -46.108 -15.212 12.229 1.00 50.25 135 ALA A N 1
ATOM 994 C CA . ALA A 1 135 ? -45.566 -16.549 12.038 1.00 50.25 135 ALA A CA 1
ATOM 995 C C . ALA A 1 135 ? -45.396 -16.911 10.545 1.00 50.25 135 ALA A C 1
ATOM 997 O O . ALA A 1 135 ? -46.235 -16.525 9.723 1.00 50.25 135 ALA A O 1
ATOM 998 N N . PRO A 1 136 ? -44.358 -17.684 10.178 1.00 45.75 136 PRO A N 1
ATOM 999 C CA . PRO A 1 136 ? -44.194 -18.158 8.813 1.00 45.75 136 PRO A CA 1
ATOM 1000 C C . PRO A 1 136 ? -45.308 -19.153 8.460 1.00 45.75 136 PRO A C 1
ATOM 1002 O O . PRO A 1 136 ? -45.545 -20.134 9.165 1.00 45.75 136 PRO A O 1
ATOM 1005 N N . SER A 1 137 ? -45.988 -18.885 7.346 1.00 47.94 137 SER A N 1
ATOM 1006 C CA . SER A 1 137 ? -46.932 -19.809 6.712 1.00 47.94 137 SER A CA 1
ATOM 1007 C C . SER A 1 137 ? -46.184 -21.066 6.228 1.00 47.94 137 SER A C 1
ATOM 1009 O O . SER A 1 137 ? -45.073 -20.929 5.705 1.00 47.94 137 SER A O 1
ATOM 1011 N N . PRO A 1 138 ? -46.731 -22.285 6.385 1.00 48.28 138 PRO A N 1
ATOM 1012 C CA . PRO A 1 138 ? -46.033 -23.510 6.009 1.00 48.28 138 PRO A CA 1
ATOM 1013 C C . PRO A 1 138 ? -45.895 -23.632 4.484 1.00 48.28 138 PRO A C 1
ATOM 1015 O O . PRO A 1 138 ? -46.814 -23.323 3.726 1.00 48.28 138 PRO A O 1
ATOM 1018 N N . ALA A 1 139 ? -44.723 -24.094 4.046 1.00 53.50 139 ALA A N 1
ATOM 1019 C CA . ALA A 1 139 ? -44.393 -24.344 2.647 1.00 53.50 139 ALA A CA 1
ATOM 1020 C C . ALA A 1 139 ? -45.326 -25.399 2.011 1.00 53.50 139 ALA A C 1
ATOM 1022 O O . ALA A 1 139 ? -45.679 -26.377 2.678 1.00 53.50 139 ALA A O 1
ATOM 1023 N N . PRO A 1 140 ? -45.687 -25.268 0.720 1.00 48.50 140 PRO A N 1
ATOM 1024 C CA . PRO A 1 140 ? -46.395 -26.323 0.017 1.00 48.50 140 PRO A CA 1
ATOM 1025 C C . PRO A 1 140 ? -45.459 -27.514 -0.214 1.00 48.50 140 PRO A C 1
ATOM 1027 O O . PRO A 1 140 ? -44.381 -27.403 -0.797 1.00 48.50 140 PRO A O 1
ATOM 1030 N N . THR A 1 141 ? -45.907 -28.667 0.269 1.00 45.94 141 THR A N 1
ATOM 1031 C CA . THR A 1 141 ? -45.331 -29.991 0.055 1.00 45.94 141 THR A CA 1
ATOM 1032 C C . THR A 1 141 ? -45.353 -30.322 -1.439 1.00 45.94 141 THR A C 1
ATOM 1034 O O . THR A 1 141 ? -46.424 -30.458 -2.027 1.00 45.94 141 THR A O 1
ATOM 1037 N N . VAL A 1 142 ? -44.183 -30.464 -2.061 1.00 50.12 142 VAL A N 1
ATOM 1038 C CA . VAL A 1 142 ? -44.066 -31.107 -3.376 1.00 50.12 142 VAL A CA 1
ATOM 1039 C C . VAL A 1 142 ? -43.931 -32.610 -3.117 1.00 50.12 142 VAL A C 1
ATOM 1041 O O . VAL A 1 142 ? -43.018 -32.997 -2.384 1.00 50.12 142 VAL A O 1
ATOM 1044 N N . PRO A 1 143 ? -44.821 -33.469 -3.643 1.00 45.34 143 PRO A N 1
ATOM 1045 C CA . PRO A 1 143 ? -44.664 -34.903 -3.487 1.00 45.34 143 PRO A CA 1
ATOM 1046 C C . PRO A 1 143 ? -43.489 -35.371 -4.348 1.00 45.34 143 PRO A C 1
ATOM 1048 O O . PRO A 1 143 ? -43.428 -35.103 -5.548 1.00 45.34 143 PRO A O 1
ATOM 1051 N N . ALA A 1 144 ? -42.556 -36.070 -3.708 1.00 46.12 144 ALA A N 1
ATOM 1052 C CA . ALA A 1 144 ? -41.658 -36.978 -4.391 1.00 46.12 144 ALA A CA 1
ATOM 1053 C C . ALA A 1 144 ? -42.491 -38.173 -4.863 1.00 46.12 144 ALA A C 1
ATOM 1055 O O . ALA A 1 144 ? -43.120 -38.834 -4.038 1.00 46.12 144 ALA A O 1
ATOM 1056 N N . ASP A 1 145 ? -42.494 -38.437 -6.166 1.00 41.31 145 ASP A N 1
ATOM 1057 C CA . ASP A 1 145 ? -42.790 -39.775 -6.658 1.00 41.31 145 ASP A CA 1
ATOM 1058 C C . ASP A 1 145 ? -41.866 -40.136 -7.823 1.00 41.31 145 ASP A C 1
ATOM 1060 O O . ASP A 1 145 ? -41.467 -39.304 -8.643 1.00 41.31 145 ASP A O 1
ATOM 1064 N N . ASP A 1 146 ? -41.489 -41.403 -7.785 1.00 49.81 146 ASP A N 1
ATOM 1065 C CA . ASP A 1 146 ? -40.436 -42.099 -8.495 1.00 49.81 146 ASP A CA 1
ATOM 1066 C C . ASP A 1 146 ? -40.617 -42.142 -10.018 1.00 49.81 146 ASP A C 1
ATOM 1068 O O . ASP A 1 146 ? -41.718 -42.361 -10.526 1.00 49.81 146 ASP A O 1
ATOM 1072 N N . ARG A 1 147 ? -39.486 -42.100 -10.743 1.00 39.38 147 A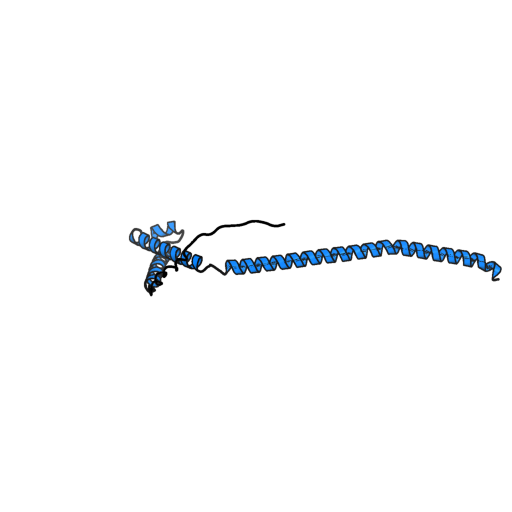RG A N 1
ATOM 1073 C CA . ARG A 1 147 ? -39.086 -43.133 -11.730 1.00 39.38 147 ARG A CA 1
ATOM 1074 C C . ARG A 1 147 ? -37.718 -42.821 -12.361 1.00 39.38 147 ARG A C 1
ATOM 1076 O O . ARG A 1 147 ? -37.577 -41.944 -13.208 1.00 39.38 147 ARG A O 1
ATOM 1083 N N . GLN A 1 148 ? -36.716 -43.600 -11.949 1.00 40.78 148 GLN A N 1
ATOM 1084 C CA . GLN A 1 148 ? -35.448 -43.860 -12.656 1.00 40.78 148 GLN A CA 1
ATOM 1085 C C . GLN A 1 148 ? -35.676 -44.430 -14.089 1.00 40.78 148 GLN A C 1
ATOM 1087 O O . GLN A 1 148 ? -36.817 -44.725 -14.444 1.00 40.78 148 GLN A O 1
ATOM 1092 N N . PRO A 1 149 ? -34.631 -44.912 -14.803 1.00 61.78 149 PRO A N 1
ATOM 1093 C CA . PRO A 1 149 ? -33.397 -44.286 -15.317 1.00 61.78 149 PRO A CA 1
ATOM 1094 C C . PRO A 1 149 ? -33.290 -44.509 -16.856 1.00 61.78 149 PRO A C 1
ATOM 1096 O O . PRO A 1 149 ? -34.188 -45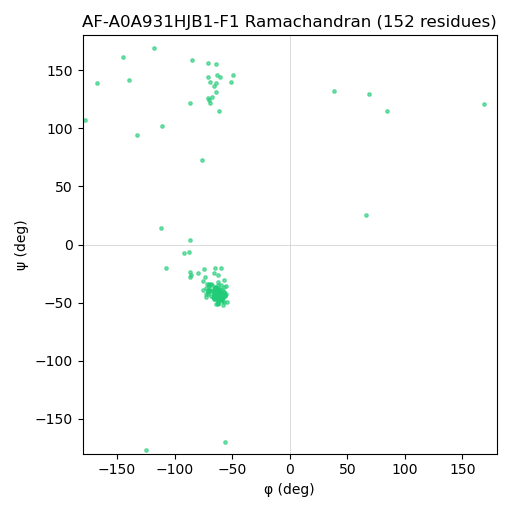.119 -17.413 1.00 61.78 149 PRO A O 1
ATOM 1099 N N . VAL A 1 150 ? -32.213 -44.074 -17.544 1.00 43.97 150 VAL A N 1
ATOM 1100 C CA . VAL A 1 150 ? -31.392 -44.893 -18.492 1.00 43.97 150 VAL A CA 1
ATOM 1101 C C . VAL A 1 150 ? -30.378 -44.075 -19.343 1.00 43.97 150 VAL A C 1
ATOM 1103 O O . VAL A 1 150 ? -30.742 -43.183 -20.094 1.00 43.97 150 VAL A O 1
ATOM 1106 N N . THR A 1 151 ? -29.094 -44.438 -19.184 1.00 46.31 151 THR A N 1
ATOM 1107 C CA . THR A 1 151 ? -28.001 -44.713 -20.164 1.00 46.31 151 THR A CA 1
ATOM 1108 C C . THR A 1 151 ? -27.762 -43.922 -21.476 1.00 46.31 151 THR A C 1
ATOM 1110 O O . THR A 1 151 ? -28.617 -43.935 -22.350 1.00 46.31 151 THR A O 1
ATOM 1113 N N . VAL A 1 152 ? -26.470 -43.541 -21.655 1.00 45.69 152 VAL A N 1
ATOM 1114 C CA . VAL A 1 152 ? -25.575 -43.638 -22.861 1.00 45.69 152 VAL A CA 1
ATOM 1115 C C . VAL A 1 152 ? -25.944 -42.721 -24.054 1.00 45.69 152 VAL A C 1
ATOM 1117 O O . VAL A 1 152 ? -27.093 -42.652 -24.450 1.00 45.69 152 VAL A O 1
ATOM 1120 N N . ALA A 1 153 ? -25.055 -41.919 -24.653 1.00 42.03 153 ALA A N 1
ATOM 1121 C CA . ALA A 1 153 ? -23.851 -42.273 -25.421 1.00 42.03 153 ALA A CA 1
ATOM 1122 C C . ALA A 1 153 ? -22.977 -41.013 -25.641 1.00 42.03 153 ALA A C 1
ATOM 1124 O O . ALA A 1 153 ? -23.525 -39.918 -25.730 1.00 42.03 153 ALA A O 1
ATOM 1125 N N . SER A 1 154 ? -21.648 -41.130 -25.513 1.00 43.09 154 SER A N 1
ATOM 1126 C CA . SER A 1 154 ? -20.641 -41.182 -26.605 1.00 43.09 154 SER A CA 1
ATOM 1127 C C . SER A 1 154 ? -20.266 -39.828 -27.196 1.00 43.09 154 SER A C 1
ATOM 1129 O O . SER A 1 154 ? -21.119 -39.203 -27.853 1.00 43.09 154 SER A O 1
#

Mean predicted aligned error: 16.34 Å

Solvent-accessible surface area (backbone atoms only — not comparable to full-atom values): 9139 Å² total; per-residue (Å²): 111,67,84,74,44,50,65,57,53,55,49,51,54,52,49,55,54,49,51,54,50,50,53,49,60,62,48,49,58,53,57,50,50,55,51,51,50,54,55,50,52,53,50,52,48,52,52,50,52,53,51,52,52,51,51,53,50,51,48,53,49,50,51,57,53,76,72,49,76,50,74,67,55,49,50,50,50,54,49,50,53,48,54,50,26,49,51,48,47,56,45,56,74,78,44,53,42,70,65,47,6,72,79,72,75,46,52,47,72,52,30,45,50,49,42,53,46,28,52,51,54,51,54,62,58,65,75,64,85,74,79,81,81,78,79,84,77,83,79,85,83,77,83,87,80,90,81,86,87,86,84,90,81,136

Secondary structure (DSSP, 8-state):
-HHHHHHHHHHHHHHHHHHHHHHHHHHHHHHHHHHHHHHHHHHHHHHHHHHHHHHHHHHHHHHHHHT---HHHHHHHHHHHHHHHHHHHHHHHHS-HHHHHHHHTS-HHHHHHHHHHHHHHHHHHHTT---PPPPPPPPP-PPP----------

Radius of gyration: 43.29 Å; Cα contacts (8 Å, |Δi|>4): 38; chains: 1; bounding box: 94×61×109 Å

Nearest PDB structures (foldseek):
  8otz-assembly1_D9  TM=2.600E-01  e=5.086E+00  Bos taurus

Foldseek 3Di:
DCVVCVVVVVVVVVVVVVVVVVVCVVVVVVVVVVVVVVVVVVVVVVVVVVVVVVVVVVVVVVCVVVVDDDPVSVVVVLVVLLVVLVVLLVCVVVDALCVVCVVVVHDSVVSVVSNVVSVVSNVVVVVPPPDDPDDDDDDDDDDDDDDDDDDDDD